Protein AF-A0A1X7U1E0-F1 (afdb_monomer)

Secondary structure (DSSP, 8-state):
------S----TTSS-TTPEEEE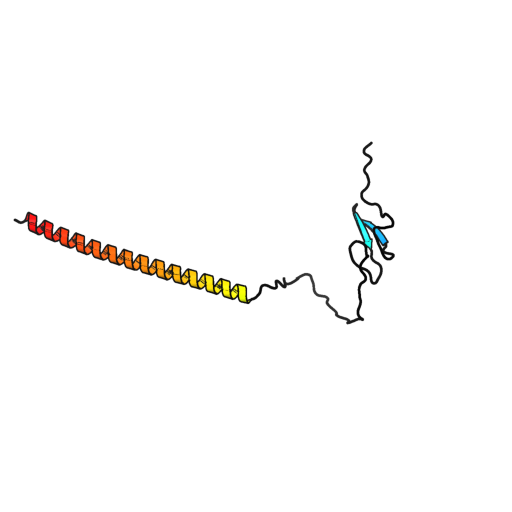ETTEEEEEPPTTEESTTS-EE----S---------S---------HHHHHHHHHHHHHHHHHHHHHHHHHHHHHHHHHHHHHHHHHHHHHHHHHHHT-

Solvent-accessible surface area (backbone atoms only — not comparable to full-atom values): 7502 Å² total; per-residue (Å²): 131,88,78,72,77,70,71,62,67,84,52,88,78,62,31,31,83,81,20,48,66,44,78,56,97,81,40,72,44,46,48,50,38,92,57,35,36,68,84,30,18,76,40,72,54,84,73,82,68,91,75,93,72,90,73,92,71,80,100,68,82,72,78,82,66,87,62,61,68,64,56,58,52,50,52,52,52,52,53,50,50,54,50,50,52,50,51,51,51,51,52,51,49,50,52,48,52,51,51,51,48,53,56,48,52,58,48,54,51,53,52,51,56,54,50,57,63,58,77,78,111

Radius of gyration: 39.98 Å; Cα contacts (8 Å, |Δi|>4): 74; chains: 1; bounding box: 87×29×107 Å

Structure (mmCIF, N/CA/C/O backbone):
data_AF-A0A1X7U1E0-F1
#
_entry.id   AF-A0A1X7U1E0-F1
#
loop_
_atom_site.group_PDB
_atom_site.id
_atom_site.type_symbol
_atom_site.label_atom_id
_atom_site.label_alt_id
_atom_site.label_comp_id
_atom_site.label_asym_id
_atom_site.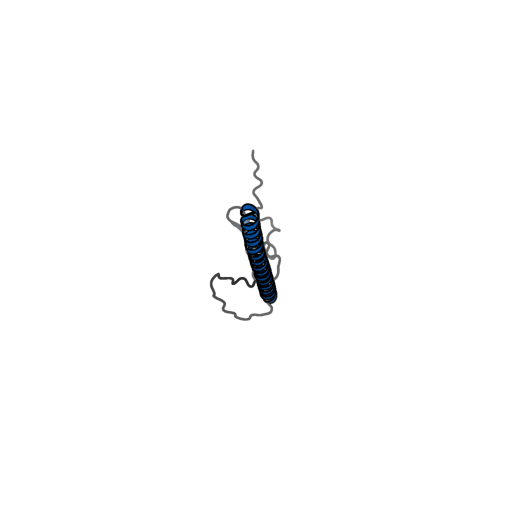label_entity_id
_atom_site.label_seq_id
_atom_site.pdbx_PDB_ins_code
_atom_site.Cartn_x
_at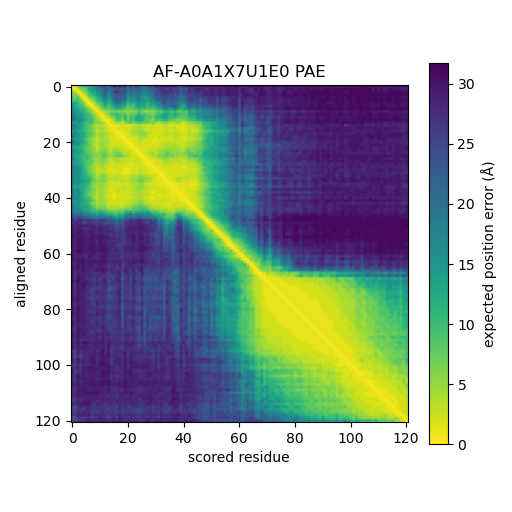om_site.Cartn_y
_atom_site.Cartn_z
_atom_site.occupancy
_atom_site.B_iso_or_equiv
_atom_site.auth_seq_id
_atom_site.auth_comp_id
_atom_site.auth_asym_id
_atom_site.auth_atom_id
_atom_site.pdbx_PDB_model_num
ATOM 1 N N . MET A 1 1 ? -6.255 12.508 -60.646 1.00 35.81 1 MET A N 1
ATOM 2 C CA . MET A 1 1 ? -5.087 11.634 -60.409 1.00 35.81 1 MET A CA 1
ATOM 3 C C . MET A 1 1 ? -4.712 11.766 -58.944 1.00 35.81 1 MET A C 1
ATOM 5 O O . MET A 1 1 ? -4.301 12.848 -58.548 1.00 35.81 1 MET A O 1
ATOM 9 N N . CYS A 1 2 ? -4.916 10.733 -58.123 1.00 47.91 2 CYS A N 1
ATOM 10 C CA . CYS A 1 2 ? -4.302 10.699 -56.796 1.00 47.91 2 CYS A CA 1
ATOM 11 C C . CYS A 1 2 ? -2.815 10.421 -57.011 1.00 47.91 2 CYS A C 1
ATOM 13 O O . CYS A 1 2 ? -2.427 9.269 -57.184 1.00 47.91 2 CYS A O 1
ATOM 15 N N . ASN A 1 3 ? -2.009 11.482 -57.086 1.00 51.97 3 ASN A N 1
ATOM 16 C CA . ASN A 1 3 ? -0.568 11.352 -56.949 1.00 51.97 3 ASN A CA 1
ATOM 17 C C . ASN A 1 3 ? -0.310 10.993 -55.486 1.00 51.97 3 ASN A C 1
ATOM 19 O O . ASN A 1 3 ? -0.245 11.865 -54.622 1.00 51.97 3 ASN A O 1
ATOM 23 N N . ASN A 1 4 ? -0.329 9.695 -55.205 1.00 51.94 4 ASN A N 1
ATOM 24 C CA . ASN A 1 4 ? 0.134 9.177 -53.939 1.00 51.94 4 ASN A CA 1
ATOM 25 C C . ASN A 1 4 ? 1.644 9.452 -53.931 1.00 51.94 4 ASN A C 1
ATOM 27 O O . ASN A 1 4 ? 2.385 8.899 -54.739 1.00 51.94 4 ASN A O 1
ATOM 31 N N . THR A 1 5 ? 2.075 10.383 -53.088 1.00 50.50 5 THR A N 1
ATOM 32 C CA . THR A 1 5 ? 3.474 10.451 -52.690 1.00 50.50 5 THR A CA 1
ATOM 33 C C . THR A 1 5 ? 3.734 9.161 -51.926 1.00 50.50 5 THR A C 1
ATOM 35 O O . THR A 1 5 ? 3.301 9.034 -50.778 1.00 50.50 5 THR A O 1
ATOM 38 N N . ILE A 1 6 ? 4.345 8.181 -52.593 1.00 52.16 6 ILE A N 1
ATOM 39 C CA . ILE A 1 6 ? 4.791 6.947 -51.951 1.00 52.16 6 ILE A CA 1
ATOM 40 C C . ILE A 1 6 ? 5.714 7.394 -50.817 1.00 52.16 6 ILE A C 1
ATOM 42 O O . ILE A 1 6 ? 6.649 8.165 -51.034 1.00 52.16 6 ILE A O 1
ATOM 46 N N . LEU A 1 7 ? 5.370 7.010 -49.588 1.00 52.12 7 LEU A N 1
ATOM 47 C CA . LEU A 1 7 ? 6.200 7.252 -48.418 1.00 52.12 7 LEU A CA 1
ATOM 48 C C . LEU A 1 7 ? 7.621 6.752 -48.707 1.00 52.12 7 LEU A C 1
ATOM 50 O O . LEU A 1 7 ? 7.797 5.550 -48.871 1.00 52.12 7 LEU A O 1
ATOM 54 N N . GLN A 1 8 ? 8.590 7.671 -48.709 1.00 53.59 8 GLN A N 1
ATOM 55 C CA . GLN A 1 8 ? 10.007 7.411 -48.436 1.00 53.59 8 GLN A CA 1
ATOM 56 C C . GLN A 1 8 ? 10.555 6.153 -49.123 1.00 53.59 8 GLN A C 1
ATOM 58 O O . GLN A 1 8 ? 10.914 5.171 -48.468 1.00 53.59 8 GLN A O 1
ATOM 63 N N . ASP A 1 9 ? 10.662 6.203 -50.453 1.00 59.53 9 ASP A N 1
ATOM 64 C CA . ASP A 1 9 ? 11.681 5.407 -51.132 1.00 59.53 9 ASP A CA 1
ATOM 65 C C . ASP A 1 9 ? 13.042 5.707 -50.484 1.00 59.53 9 ASP A C 1
ATOM 67 O O . ASP A 1 9 ? 13.225 6.764 -49.877 1.00 59.53 9 ASP A O 1
ATOM 71 N N . CYS A 1 10 ? 13.977 4.764 -50.556 1.00 66.06 10 CYS A N 1
ATOM 72 C CA . CYS A 1 10 ? 15.327 4.903 -50.020 1.00 66.06 10 CYS A CA 1
ATOM 73 C C . CYS A 1 10 ? 16.063 6.099 -50.643 1.00 66.06 10 CYS A C 1
ATOM 75 O O . CYS A 1 10 ? 16.841 5.940 -51.579 1.00 66.06 10 CYS A O 1
ATOM 77 N N . GLU A 1 11 ? 15.789 7.298 -50.142 1.00 64.06 11 GLU A N 1
ATOM 78 C CA . GLU A 1 11 ? 16.504 8.515 -50.480 1.00 64.06 11 GLU A CA 1
ATOM 79 C C . GLU A 1 11 ? 17.885 8.415 -49.838 1.00 64.06 11 GLU A C 1
ATOM 81 O O . GLU A 1 11 ? 18.028 7.890 -48.727 1.00 64.06 11 GLU A O 1
ATOM 86 N N . GLU A 1 12 ? 18.902 8.858 -50.571 1.00 57.34 12 GLU A N 1
ATOM 87 C CA . GLU A 1 12 ? 20.312 8.506 -50.349 1.00 57.34 12 GLU A CA 1
ATOM 88 C C . GLU A 1 12 ? 20.862 8.906 -48.959 1.00 57.34 12 GLU A C 1
ATOM 90 O O . GLU A 1 12 ? 21.937 8.451 -48.578 1.00 57.34 12 GLU A O 1
ATOM 95 N N . ASP A 1 13 ? 20.095 9.649 -48.153 1.00 63.00 13 ASP A N 1
ATOM 96 C CA . ASP A 1 13 ? 20.490 10.187 -46.848 1.00 63.00 13 ASP A CA 1
ATOM 97 C C . ASP A 1 13 ? 19.811 9.533 -45.619 1.00 63.00 13 ASP A C 1
ATOM 99 O O . ASP A 1 13 ? 20.153 9.865 -44.480 1.00 63.00 13 ASP A O 1
ATOM 103 N N . PHE A 1 14 ? 18.855 8.605 -45.783 1.00 75.75 14 PHE A N 1
ATOM 104 C CA . PHE A 1 14 ? 18.154 8.010 -44.625 1.00 75.75 14 PHE A CA 1
ATOM 105 C C . PHE A 1 14 ? 18.956 6.933 -43.894 1.00 75.75 14 PHE A C 1
ATOM 107 O O . PHE A 1 14 ? 18.761 6.752 -42.692 1.00 75.75 14 PHE A O 1
ATOM 114 N N . CYS A 1 15 ? 19.839 6.217 -44.589 1.00 85.25 15 CYS A N 1
ATOM 115 C CA . CYS A 1 15 ? 20.697 5.194 -44.000 1.00 85.25 15 CYS A CA 1
ATOM 116 C C . CYS A 1 15 ? 22.156 5.643 -44.108 1.00 85.25 15 CYS A C 1
ATOM 118 O O . CYS A 1 15 ? 22.698 5.792 -45.197 1.00 85.25 15 CYS A O 1
ATOM 120 N N . LEU A 1 16 ? 22.793 5.868 -42.964 1.00 86.81 16 LEU A N 1
ATOM 121 C CA . LEU A 1 16 ? 24.140 6.415 -42.867 1.00 86.81 16 LEU A CA 1
ATOM 122 C C . LEU A 1 16 ? 25.194 5.302 -42.816 1.00 86.81 16 LEU A C 1
ATOM 124 O O . LEU A 1 16 ? 24.887 4.129 -42.603 1.00 86.81 16 LEU A O 1
ATOM 128 N N . ASN A 1 17 ? 26.461 5.688 -42.981 1.00 86.94 17 ASN A N 1
ATOM 129 C CA . ASN A 1 17 ? 27.625 4.825 -42.743 1.00 86.94 17 ASN A CA 1
ATOM 130 C C . ASN A 1 17 ? 27.655 3.538 -43.590 1.00 86.94 17 ASN A C 1
ATOM 132 O O . ASN A 1 17 ? 28.077 2.475 -43.135 1.00 86.94 17 ASN A O 1
ATOM 136 N N . GLY A 1 18 ? 27.199 3.635 -44.842 1.00 81.44 18 GLY A N 1
ATOM 137 C CA . GLY A 1 18 ? 27.199 2.511 -45.781 1.00 81.44 18 GLY A CA 1
ATOM 138 C C . GLY A 1 18 ? 26.162 1.434 -45.461 1.00 81.44 18 GLY A C 1
ATOM 139 O O . GLY A 1 18 ? 26.310 0.300 -45.909 1.00 81.44 18 GLY A O 1
ATOM 140 N N . ALA A 1 19 ? 25.139 1.763 -44.669 1.00 86.12 19 ALA A N 1
ATOM 141 C CA . ALA A 1 19 ? 24.006 0.887 -44.416 1.00 86.12 19 ALA A CA 1
ATOM 142 C C . ALA A 1 19 ? 23.154 0.673 -45.680 1.00 86.12 19 ALA A C 1
ATOM 144 O O . ALA A 1 19 ? 23.013 1.561 -46.520 1.00 86.12 19 ALA A O 1
ATOM 145 N N . THR A 1 20 ? 22.558 -0.515 -45.805 1.00 85.69 20 THR A N 1
ATOM 146 C CA . THR A 1 20 ? 21.687 -0.854 -46.939 1.00 85.69 20 THR A CA 1
ATOM 147 C C . THR A 1 20 ? 20.249 -0.483 -46.617 1.00 85.69 20 THR A C 1
ATOM 149 O O . THR A 1 20 ? 19.703 -0.935 -45.612 1.00 85.69 20 THR A O 1
ATOM 152 N N . CYS A 1 21 ? 19.617 0.303 -47.480 1.00 86.06 21 CYS A N 1
ATOM 153 C CA . CYS A 1 21 ? 18.206 0.629 -47.339 1.00 86.06 21 CYS A CA 1
ATOM 154 C C . CYS A 1 21 ? 17.327 -0.403 -48.062 1.00 86.06 21 CYS A C 1
ATOM 156 O O . CYS A 1 21 ? 17.571 -0.734 -49.223 1.00 86.06 21 CYS A O 1
ATOM 158 N N . GLN A 1 22 ? 16.297 -0.909 -47.379 1.00 85.25 22 GLN A N 1
ATOM 159 C CA . GLN A 1 22 ? 15.294 -1.807 -47.948 1.00 85.25 22 GLN A CA 1
ATOM 160 C C . GLN A 1 22 ? 13.881 -1.361 -47.564 1.00 85.25 22 GLN A C 1
ATOM 162 O O . GLN A 1 22 ? 13.635 -0.944 -46.437 1.00 85.25 22 GLN A O 1
ATOM 167 N N . ILE A 1 23 ? 12.931 -1.514 -48.486 1.00 78.56 23 ILE A N 1
ATOM 168 C CA . ILE A 1 23 ? 11.509 -1.295 -48.212 1.00 78.56 23 ILE A CA 1
ATOM 169 C C . ILE A 1 23 ? 10.869 -2.626 -47.807 1.00 78.56 23 ILE A C 1
ATOM 171 O O . ILE A 1 23 ? 10.891 -3.595 -48.567 1.00 78.56 23 ILE A O 1
ATOM 175 N N . VAL A 1 24 ? 10.266 -2.671 -46.618 1.00 78.62 24 VAL A N 1
ATOM 176 C CA . VAL A 1 24 ? 9.569 -3.846 -46.081 1.00 78.62 24 VAL A CA 1
ATOM 177 C C . VAL A 1 24 ? 8.163 -3.433 -45.660 1.00 78.62 24 VAL A C 1
ATOM 179 O O . VAL A 1 24 ? 7.988 -2.539 -44.838 1.00 78.62 24 VAL A O 1
ATOM 182 N N . ALA A 1 25 ? 7.143 -4.077 -46.238 1.00 76.69 25 ALA A N 1
ATOM 183 C CA . ALA A 1 25 ? 5.726 -3.815 -45.947 1.00 76.69 25 ALA A CA 1
ATOM 184 C C . ALA A 1 25 ? 5.292 -2.335 -46.092 1.00 76.69 25 ALA A C 1
ATOM 186 O O . ALA A 1 25 ? 4.372 -1.886 -45.411 1.00 76.69 25 ALA A O 1
ATOM 187 N N . GLY A 1 26 ? 5.937 -1.583 -46.993 1.00 71.12 26 GLY A N 1
ATOM 188 C CA . GLY A 1 26 ? 5.632 -0.169 -47.241 1.00 71.12 26 GLY A CA 1
ATOM 189 C C . GLY A 1 26 ? 6.311 0.817 -46.283 1.00 71.12 26 GLY A C 1
ATOM 190 O O . GLY A 1 26 ? 5.936 1.985 -46.273 1.00 71.12 26 GLY A O 1
ATOM 191 N N . ALA A 1 27 ? 7.290 0.366 -45.491 1.00 71.00 27 ALA A N 1
ATOM 192 C CA . ALA A 1 27 ? 8.150 1.210 -44.663 1.00 71.00 27 ALA A CA 1
ATOM 193 C C . ALA A 1 27 ? 9.630 1.015 -45.030 1.00 71.00 27 ALA A C 1
ATOM 195 O O . ALA A 1 27 ? 10.020 -0.070 -45.469 1.00 71.00 27 ALA A O 1
ATOM 196 N N . TYR A 1 28 ? 10.453 2.048 -44.825 1.00 76.44 28 TYR A N 1
ATOM 197 C CA . TYR A 1 28 ? 11.904 1.957 -44.994 1.00 76.44 28 TYR A CA 1
ATOM 198 C C . TYR A 1 28 ? 12.555 1.276 -43.778 1.00 76.44 28 TYR A C 1
ATOM 200 O O . TYR A 1 28 ? 12.152 1.484 -42.631 1.00 76.44 28 TYR A O 1
ATOM 208 N N . LEU A 1 29 ? 13.572 0.456 -44.028 1.00 83.75 29 LEU A N 1
ATOM 209 C CA . LEU A 1 29 ? 14.376 -0.235 -43.027 1.00 83.75 29 LEU A CA 1
ATOM 210 C C . LEU A 1 29 ? 15.856 -0.116 -43.405 1.00 83.75 29 LEU A C 1
ATOM 212 O O . LEU A 1 29 ? 16.254 -0.529 -44.494 1.00 83.75 29 LEU A O 1
ATOM 216 N N . CYS A 1 30 ? 16.673 0.410 -42.491 1.00 89.25 30 CYS A N 1
ATOM 217 C CA . CYS A 1 30 ? 18.124 0.449 -42.651 1.00 89.25 30 CYS A CA 1
ATOM 218 C C . CYS A 1 30 ? 18.766 -0.807 -42.053 1.00 89.25 30 CYS A C 1
ATOM 220 O O . CYS A 1 30 ? 18.638 -1.080 -40.859 1.00 89.25 30 CYS A O 1
ATOM 222 N N . ILE A 1 31 ? 19.487 -1.556 -42.881 1.00 89.31 31 ILE A N 1
ATOM 223 C CA . ILE A 1 31 ? 20.333 -2.673 -42.464 1.00 89.31 31 ILE A CA 1
ATOM 224 C C . ILE A 1 31 ? 21.732 -2.111 -42.218 1.00 89.31 31 ILE A C 1
ATOM 226 O O . ILE A 1 31 ? 22.445 -1.765 -43.163 1.00 89.31 31 ILE A O 1
ATOM 230 N N . CYS A 1 32 ? 22.102 -1.980 -40.945 1.00 91.19 32 CYS A N 1
ATOM 231 C CA . CYS A 1 32 ? 23.372 -1.381 -40.551 1.00 91.19 32 CYS A CA 1
ATOM 232 C C . CYS A 1 32 ? 24.562 -2.293 -40.847 1.00 91.19 32 CYS A C 1
ATOM 234 O O . CYS A 1 32 ? 24.502 -3.501 -40.623 1.00 91.19 32 CYS A O 1
ATOM 236 N N . SER A 1 33 ? 25.650 -1.678 -41.302 1.00 87.50 33 SER A N 1
ATOM 237 C CA . SER A 1 33 ? 26.958 -2.319 -41.417 1.00 87.50 33 SER A CA 1
ATOM 238 C C . SER A 1 33 ? 27.572 -2.573 -40.039 1.00 87.50 33 SER A C 1
ATOM 240 O O . SER A 1 33 ? 27.195 -1.940 -39.046 1.00 87.50 33 SER A O 1
ATOM 242 N N . ASP A 1 34 ? 28.534 -3.495 -39.983 1.00 85.38 34 ASP A N 1
ATOM 243 C CA . ASP A 1 34 ? 29.222 -3.854 -38.744 1.00 85.38 34 ASP A CA 1
ATOM 244 C C . ASP A 1 34 ? 29.792 -2.616 -38.041 1.00 85.38 34 ASP A C 1
ATOM 246 O O . ASP A 1 34 ? 30.453 -1.775 -38.649 1.00 85.38 34 ASP A O 1
ATOM 250 N N . GLY A 1 35 ? 29.532 -2.512 -36.737 1.00 84.38 35 GLY A N 1
ATOM 251 C CA . GLY A 1 35 ? 29.977 -1.376 -35.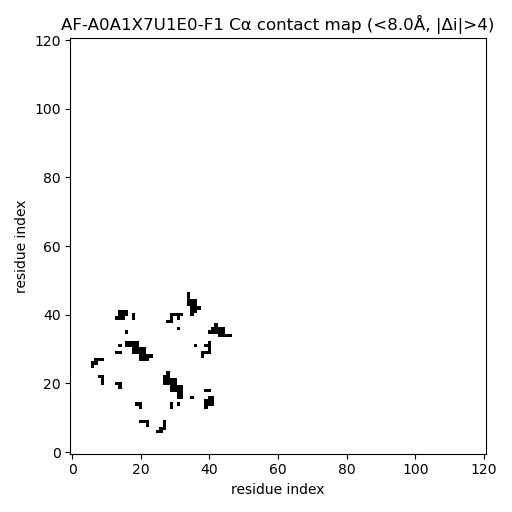931 1.00 84.38 35 GLY A CA 1
ATOM 252 C C . GLY A 1 35 ? 29.035 -0.171 -35.932 1.00 84.38 35 GLY A C 1
ATOM 253 O O . GLY A 1 35 ? 29.363 0.813 -35.278 1.00 84.38 35 GLY A O 1
ATOM 254 N N . PHE A 1 36 ? 27.858 -0.237 -36.568 1.00 87.81 36 PHE A N 1
ATOM 255 C CA . PHE A 1 36 ? 26.858 0.839 -36.543 1.00 87.81 36 PHE A CA 1
ATOM 256 C C . PHE A 1 36 ? 25.478 0.361 -36.070 1.00 87.81 36 PHE A C 1
ATOM 258 O O . PHE A 1 36 ? 25.091 -0.790 -36.254 1.00 87.81 36 PHE A O 1
ATOM 265 N N . THR A 1 37 ? 24.716 1.255 -35.440 1.00 87.69 37 THR A N 1
ATOM 266 C CA . THR A 1 37 ? 23.376 0.990 -34.899 1.00 87.69 37 THR A CA 1
ATOM 267 C C . THR A 1 37 ? 22.471 2.227 -34.964 1.00 87.69 37 THR A C 1
ATOM 269 O O . THR A 1 37 ? 22.894 3.324 -35.342 1.00 87.69 37 THR A O 1
ATOM 272 N N . GLY A 1 38 ? 21.207 2.049 -34.581 1.00 85.62 38 GLY A N 1
ATOM 273 C CA . GLY A 1 38 ? 20.163 3.070 -34.619 1.00 85.62 38 GLY A CA 1
ATOM 274 C C . GLY A 1 38 ? 19.290 3.000 -35.880 1.00 85.62 38 GLY A C 1
ATOM 275 O O . GLY A 1 38 ? 19.613 2.283 -36.823 1.00 85.62 38 GLY A O 1
ATOM 276 N N . PRO A 1 39 ? 18.172 3.746 -35.912 1.00 83.69 39 PRO A N 1
ATOM 277 C CA . PRO A 1 39 ? 17.165 3.661 -36.979 1.00 83.69 39 PRO A CA 1
ATOM 278 C C . PRO A 1 39 ? 17.687 4.062 -38.367 1.00 83.69 39 PRO A C 1
ATOM 280 O O . PRO A 1 39 ? 17.143 3.622 -39.372 1.00 83.69 39 PRO A O 1
ATOM 283 N N . ASN A 1 40 ? 18.741 4.875 -38.413 1.00 86.62 40 ASN A N 1
ATOM 284 C CA . ASN A 1 40 ? 19.446 5.309 -39.618 1.00 86.62 40 ASN A CA 1
ATOM 285 C C . ASN A 1 40 ? 20.915 4.855 -39.641 1.00 86.62 40 ASN A C 1
ATOM 287 O O . ASN A 1 40 ? 21.693 5.372 -40.433 1.00 86.62 40 ASN A O 1
ATOM 291 N N . CYS A 1 41 ? 21.335 3.958 -38.743 1.00 90.62 41 CYS A N 1
ATOM 292 C CA . CYS A 1 41 ? 22.726 3.500 -38.637 1.00 90.62 41 CYS A CA 1
ATOM 293 C C . CYS A 1 41 ? 23.761 4.618 -38.388 1.00 90.62 41 CYS A C 1
ATOM 295 O O . CYS A 1 41 ? 24.941 4.461 -38.693 1.00 90.62 41 CYS A O 1
ATOM 297 N N . GLY A 1 42 ? 23.336 5.753 -37.821 1.00 88.81 42 GLY A N 1
ATOM 298 C CA . GLY A 1 42 ? 24.204 6.900 -37.533 1.00 88.81 42 GLY A CA 1
ATOM 299 C C . GLY A 1 42 ? 25.044 6.774 -36.259 1.00 88.81 42 GLY A C 1
ATOM 300 O O . GLY A 1 42 ? 25.870 7.640 -35.996 1.00 88.81 42 GLY A O 1
ATOM 301 N N . THR A 1 43 ? 24.816 5.744 -35.438 1.00 88.44 43 THR A N 1
ATOM 302 C CA . THR A 1 43 ? 25.487 5.591 -34.138 1.00 88.44 43 THR A CA 1
ATOM 303 C C . THR A 1 43 ? 26.562 4.515 -34.212 1.00 88.44 43 THR A C 1
ATOM 305 O O . THR A 1 43 ? 26.243 3.361 -34.477 1.00 88.44 43 THR A O 1
ATOM 308 N N . GLU A 1 44 ? 27.817 4.865 -33.937 1.00 84.31 44 GLU A N 1
ATOM 309 C CA . GLU A 1 44 ? 28.909 3.894 -33.821 1.00 84.31 44 GLU A CA 1
ATOM 310 C C . GLU A 1 44 ? 28.771 3.047 -32.552 1.00 84.31 44 GLU A C 1
ATOM 312 O O . GLU A 1 44 ? 28.549 3.545 -31.444 1.00 84.31 44 GLU A O 1
ATOM 317 N N . ILE A 1 45 ? 28.939 1.740 -32.709 1.00 82.88 45 ILE A N 1
ATOM 318 C CA . ILE A 1 45 ? 29.046 0.799 -31.607 1.00 82.88 45 ILE A CA 1
ATOM 319 C C . ILE A 1 45 ? 30.496 0.868 -31.135 1.00 82.88 45 ILE A C 1
ATOM 321 O O . ILE A 1 45 ? 31.390 0.277 -31.738 1.00 82.88 45 ILE A O 1
ATOM 325 N N . VAL A 1 46 ? 30.739 1.582 -30.036 1.00 75.88 46 VAL A N 1
ATOM 326 C CA . VAL A 1 46 ? 32.034 1.545 -29.349 1.00 75.88 46 VAL A CA 1
ATOM 327 C C . VAL A 1 46 ? 32.185 0.163 -28.716 1.00 75.88 46 VAL A C 1
ATOM 329 O O . VAL A 1 46 ? 31.837 -0.062 -27.558 1.00 75.88 46 VAL A O 1
ATOM 332 N N . VAL A 1 47 ? 32.668 -0.797 -29.504 1.00 62.59 47 VAL A N 1
ATOM 333 C CA . VAL A 1 47 ? 33.063 -2.112 -29.010 1.00 62.59 47 VAL A CA 1
ATOM 334 C C . VAL A 1 47 ? 34.416 -1.927 -28.344 1.00 62.59 47 VAL A C 1
ATOM 336 O O . VAL A 1 47 ? 35.467 -2.030 -28.974 1.00 62.59 47 VAL A O 1
ATOM 339 N N . SER A 1 48 ? 34.411 -1.625 -27.051 1.00 57.59 48 SER A N 1
ATOM 340 C CA . SER A 1 48 ? 35.604 -1.680 -26.211 1.00 57.59 48 SER A CA 1
ATOM 341 C C . SER A 1 48 ? 36.043 -3.136 -25.994 1.00 57.59 48 SER A C 1
ATOM 343 O O . SER A 1 48 ? 36.054 -3.617 -24.873 1.00 57.59 48 SER A O 1
ATOM 345 N N . SER A 1 49 ? 36.447 -3.818 -27.073 1.00 51.62 49 SER A N 1
ATOM 346 C CA . SER A 1 49 ? 37.037 -5.166 -27.113 1.00 51.62 49 SER A CA 1
ATOM 347 C C . SER A 1 49 ? 36.191 -6.315 -26.511 1.00 51.62 49 SER A C 1
ATOM 349 O O . SER A 1 49 ? 35.339 -6.115 -25.648 1.00 51.62 49 SER A O 1
ATOM 351 N N . PRO A 1 50 ? 36.359 -7.562 -26.987 1.00 57.31 50 PRO A N 1
ATOM 352 C CA . PRO A 1 50 ? 35.347 -8.600 -26.842 1.00 57.31 50 PRO A CA 1
ATOM 353 C C . PRO A 1 50 ? 35.426 -9.291 -25.477 1.00 57.31 50 PRO A C 1
ATOM 355 O O . PRO A 1 50 ? 36.449 -9.868 -25.112 1.00 57.31 50 PRO A O 1
ATOM 358 N N . ILE A 1 51 ? 34.306 -9.329 -24.758 1.00 51.03 51 ILE A N 1
ATOM 359 C CA . ILE A 1 51 ? 34.031 -10.387 -23.782 1.00 51.03 51 ILE A CA 1
ATOM 360 C C . ILE A 1 51 ? 33.093 -11.387 -24.471 1.00 51.03 51 ILE A C 1
ATOM 362 O O . ILE A 1 51 ? 32.042 -10.974 -24.963 1.00 51.03 51 ILE A O 1
ATOM 366 N N . PRO A 1 52 ? 33.417 -12.692 -24.524 1.00 58.38 52 PRO A N 1
ATOM 367 C CA . PRO A 1 52 ? 32.487 -13.688 -25.022 1.00 58.38 52 PRO A CA 1
ATOM 368 C C . PRO A 1 52 ? 31.478 -13.984 -23.909 1.00 58.38 52 PRO A C 1
ATOM 370 O O . PRO A 1 52 ? 31.715 -14.832 -23.053 1.00 58.38 52 PRO A O 1
ATOM 373 N N . THR A 1 53 ? 30.351 -13.279 -23.881 1.00 40.97 53 THR A N 1
ATOM 374 C CA . THR A 1 53 ? 29.214 -13.669 -23.041 1.00 40.97 53 THR A CA 1
ATOM 375 C C . THR A 1 53 ? 28.188 -14.397 -23.887 1.00 40.97 53 THR A C 1
ATOM 377 O O . THR A 1 53 ? 27.330 -13.818 -24.543 1.00 40.97 53 THR A O 1
ATOM 380 N N . THR A 1 54 ? 28.266 -15.720 -23.827 1.00 49.50 54 THR A N 1
ATOM 381 C CA . THR A 1 54 ? 27.111 -16.597 -23.997 1.00 49.50 54 THR A CA 1
ATOM 382 C C . THR A 1 54 ? 25.949 -16.098 -23.124 1.00 49.50 54 THR A C 1
ATOM 384 O O . THR A 1 54 ? 25.991 -16.245 -21.903 1.00 49.50 54 THR A O 1
ATOM 387 N N . SER A 1 55 ? 24.908 -15.528 -23.732 1.00 44.66 55 SER A N 1
ATOM 388 C CA . SER A 1 55 ? 23.605 -15.277 -23.098 1.00 44.66 55 SER A CA 1
ATOM 389 C C . SER A 1 55 ? 22.467 -15.731 -24.014 1.00 44.66 55 SER A C 1
ATOM 391 O O . SER A 1 55 ? 21.629 -14.963 -24.477 1.00 44.66 55 SER A O 1
ATOM 393 N N . THR A 1 56 ? 22.415 -17.037 -24.264 1.00 48.59 56 THR A N 1
ATOM 394 C CA . THR A 1 56 ? 21.173 -17.687 -24.682 1.00 48.59 56 THR A CA 1
ATOM 395 C C . THR A 1 56 ? 20.256 -17.793 -23.460 1.00 48.59 56 THR A C 1
ATOM 397 O O . THR A 1 56 ? 20.371 -18.739 -22.684 1.00 48.59 56 THR A O 1
ATOM 400 N N . THR A 1 57 ? 19.332 -16.842 -23.294 1.00 39.09 57 THR A N 1
ATOM 401 C CA . THR A 1 57 ? 18.166 -17.001 -22.404 1.00 39.09 57 THR A CA 1
ATOM 402 C C . THR A 1 57 ? 16.915 -16.373 -23.057 1.00 39.09 57 THR A C 1
ATOM 404 O O . THR A 1 57 ? 17.035 -15.290 -23.630 1.00 39.09 57 THR A O 1
ATOM 407 N N . PRO A 1 58 ? 15.725 -17.017 -23.026 1.00 58.97 58 PRO A N 1
ATOM 408 C CA . PRO A 1 58 ? 14.506 -16.572 -23.731 1.00 58.97 58 PRO A CA 1
ATOM 409 C C . PRO A 1 58 ? 13.861 -15.302 -23.123 1.00 58.97 58 PRO A C 1
ATOM 411 O O . PRO A 1 58 ? 14.276 -14.867 -22.047 1.00 58.97 58 PRO A O 1
ATOM 414 N N . PRO A 1 59 ? 12.819 -14.708 -23.756 1.00 58.94 59 PRO A N 1
ATOM 415 C CA . PRO A 1 59 ? 12.243 -13.430 -23.353 1.00 58.94 59 PRO A CA 1
ATOM 416 C C . PRO A 1 59 ? 11.438 -13.578 -22.059 1.00 58.94 59 PRO A C 1
ATOM 418 O O . PRO A 1 59 ? 10.271 -13.953 -22.042 1.00 58.94 59 PRO A O 1
ATOM 421 N N . GLY A 1 60 ? 12.091 -13.239 -20.960 1.00 60.44 60 GLY A N 1
ATOM 422 C CA . GLY A 1 60 ? 11.485 -12.975 -19.668 1.00 60.44 60 GLY A CA 1
ATOM 423 C C . GLY A 1 60 ? 12.286 -11.863 -19.025 1.00 60.44 60 GLY A C 1
ATOM 424 O O . GLY A 1 60 ? 13.047 -12.105 -18.093 1.00 60.44 60 GLY A O 1
ATOM 425 N N . SER A 1 61 ? 12.194 -10.649 -19.576 1.00 54.72 61 SER A N 1
ATOM 426 C CA . SER A 1 61 ? 12.779 -9.470 -18.946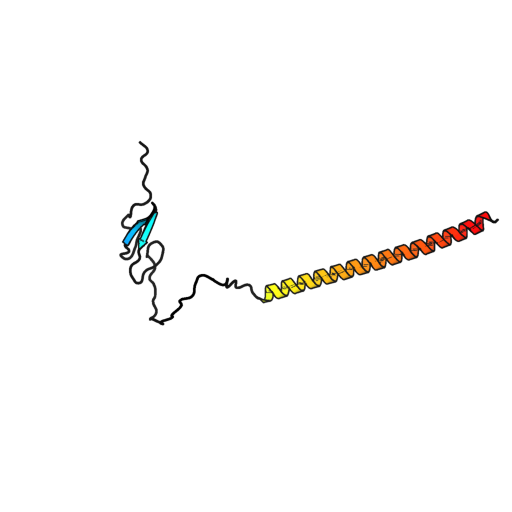 1.00 54.72 61 SER A CA 1
ATOM 427 C C . SER A 1 61 ? 12.061 -9.261 -17.617 1.00 54.72 61 SER A C 1
ATOM 429 O O . SER A 1 61 ? 11.001 -8.630 -17.552 1.00 54.72 61 SER A O 1
ATOM 431 N N . ASN A 1 62 ? 12.621 -9.837 -16.556 1.00 63.12 62 ASN A N 1
ATOM 432 C CA . ASN A 1 62 ? 12.300 -9.480 -15.189 1.00 63.12 62 ASN A CA 1
ATOM 433 C C . ASN A 1 62 ? 12.372 -7.957 -15.145 1.00 63.12 62 ASN A C 1
ATOM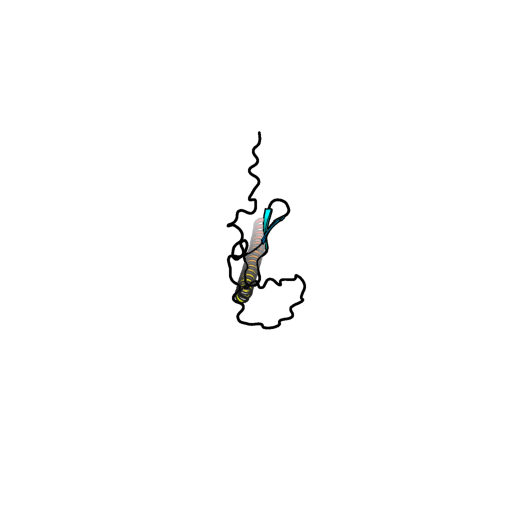 435 O O . ASN A 1 62 ? 13.430 -7.391 -15.429 1.00 63.12 62 ASN A O 1
ATOM 439 N N . LYS A 1 63 ? 11.243 -7.287 -14.889 1.00 52.62 63 LYS A N 1
ATOM 440 C CA . LYS A 1 63 ? 11.234 -5.840 -14.691 1.00 52.62 63 LYS A CA 1
ATOM 441 C C . LYS A 1 63 ? 12.211 -5.565 -13.553 1.00 52.62 63 LYS A C 1
ATOM 443 O O . LYS A 1 63 ? 11.857 -5.725 -12.389 1.00 52.62 63 LYS A O 1
ATOM 448 N N . ALA A 1 64 ? 13.421 -5.125 -13.884 1.00 61.22 64 ALA A N 1
ATOM 449 C CA . ALA A 1 64 ? 14.270 -4.379 -12.975 1.00 61.22 64 ALA A CA 1
ATOM 450 C C . ALA A 1 64 ? 13.610 -3.007 -12.799 1.00 61.22 64 ALA A C 1
ATOM 452 O O . ALA A 1 64 ? 14.085 -1.977 -13.264 1.00 61.22 64 ALA A O 1
ATOM 453 N N . SER A 1 65 ? 12.427 -3.015 -12.189 1.00 56.00 65 SER A N 1
ATOM 454 C CA . SER A 1 65 ? 11.844 -1.822 -11.629 1.00 56.00 65 SER A CA 1
ATOM 455 C C . SER A 1 65 ? 12.744 -1.516 -10.448 1.00 56.00 65 SER A C 1
ATOM 457 O O . SER A 1 65 ? 12.710 -2.231 -9.449 1.00 56.00 65 SER A O 1
ATOM 459 N N . SER A 1 66 ? 13.574 -0.485 -10.581 1.00 69.00 66 SER A N 1
ATOM 460 C CA . SER A 1 66 ? 14.242 0.155 -9.452 1.00 69.00 66 SER A CA 1
ATOM 461 C C . SER A 1 66 ? 13.167 0.841 -8.598 1.00 69.00 66 SER A C 1
ATOM 463 O O . SER A 1 66 ? 13.050 2.060 -8.538 1.00 69.00 66 SER A O 1
ATOM 465 N N . VAL A 1 67 ? 12.261 0.040 -8.034 1.00 66.88 67 VAL A N 1
ATOM 466 C CA . VAL A 1 67 ? 11.393 0.457 -6.949 1.00 66.88 67 VAL A CA 1
ATOM 467 C C . VAL A 1 67 ? 12.288 0.408 -5.739 1.00 66.88 67 VAL A C 1
ATOM 469 O O . VAL A 1 67 ? 12.804 -0.649 -5.379 1.00 66.88 67 VAL A O 1
ATOM 472 N N . ASN A 1 68 ? 12.548 1.565 -5.146 1.00 78.31 68 ASN A N 1
ATOM 473 C CA . ASN A 1 68 ? 13.366 1.568 -3.958 1.00 78.31 68 ASN A CA 1
ATOM 474 C C . ASN A 1 68 ? 12.635 0.722 -2.912 1.00 78.31 68 ASN A C 1
ATOM 476 O O . ASN A 1 68 ? 11.540 1.082 -2.487 1.00 78.31 68 ASN A O 1
ATOM 480 N N . THR A 1 69 ? 13.205 -0.415 -2.519 1.00 79.75 69 THR A N 1
ATOM 481 C CA . THR A 1 69 ? 12.539 -1.397 -1.650 1.00 79.75 69 THR A CA 1
ATOM 482 C C . THR A 1 69 ? 12.038 -0.769 -0.341 1.00 79.75 69 THR A C 1
ATOM 484 O O . THR A 1 69 ? 11.025 -1.193 0.213 1.00 79.75 69 THR A O 1
ATOM 487 N N . TRP A 1 70 ? 12.680 0.317 0.110 1.00 89.69 70 TRP A N 1
ATOM 488 C CA . TRP A 1 70 ? 12.244 1.118 1.255 1.00 89.69 70 TRP A CA 1
ATOM 489 C C . TRP A 1 70 ? 10.868 1.774 1.073 1.00 89.69 70 TRP A C 1
ATOM 491 O O . TRP A 1 70 ? 10.135 1.896 2.048 1.00 89.69 70 TRP A O 1
ATOM 501 N N . ILE A 1 71 ? 10.469 2.144 -0.146 1.00 89.50 71 ILE A N 1
ATOM 502 C CA . ILE A 1 71 ? 9.152 2.737 -0.425 1.00 89.50 71 ILE A CA 1
ATOM 503 C C . ILE A 1 71 ? 8.040 1.742 -0.080 1.00 89.50 71 ILE A C 1
ATOM 505 O O . ILE A 1 71 ? 7.055 2.121 0.545 1.00 89.50 71 ILE A O 1
ATOM 509 N N . ILE A 1 72 ? 8.214 0.460 -0.419 1.00 87.19 72 ILE A N 1
ATOM 510 C CA . ILE A 1 72 ? 7.235 -0.593 -0.101 1.00 87.19 72 ILE A CA 1
ATOM 511 C C . ILE A 1 72 ? 7.107 -0.757 1.416 1.00 87.19 72 ILE A C 1
ATOM 513 O O . ILE A 1 72 ? 5.996 -0.850 1.933 1.00 87.19 72 ILE A O 1
ATOM 517 N N . ILE A 1 73 ? 8.233 -0.729 2.136 1.00 91.56 73 ILE A N 1
ATOM 518 C CA . ILE A 1 73 ? 8.250 -0.805 3.602 1.00 91.56 73 ILE A CA 1
ATOM 519 C C . ILE A 1 73 ? 7.524 0.402 4.210 1.00 91.56 73 ILE A C 1
ATOM 521 O O . ILE A 1 73 ? 6.676 0.221 5.079 1.00 91.56 73 ILE A O 1
ATOM 525 N N . ILE A 1 74 ? 7.790 1.621 3.731 1.00 94.50 74 ILE A N 1
ATOM 526 C CA . ILE A 1 74 ? 7.104 2.828 4.214 1.00 94.50 74 ILE A CA 1
ATOM 527 C C . ILE A 1 74 ? 5.600 2.747 3.953 1.00 94.50 74 ILE A C 1
ATOM 529 O O . ILE A 1 74 ? 4.818 3.003 4.867 1.00 94.50 74 ILE A O 1
ATOM 533 N N . ILE A 1 75 ? 5.181 2.360 2.745 1.00 94.00 75 ILE A N 1
ATOM 534 C CA . ILE A 1 75 ? 3.759 2.210 2.412 1.00 94.00 75 ILE A CA 1
ATOM 535 C C . ILE A 1 75 ? 3.107 1.180 3.339 1.00 94.00 75 ILE A C 1
ATOM 537 O O . ILE A 1 75 ? 2.052 1.455 3.909 1.00 94.00 75 ILE A O 1
ATOM 541 N N . ALA A 1 76 ? 3.748 0.027 3.548 1.00 95.00 76 ALA A N 1
ATOM 542 C CA . ALA A 1 76 ? 3.245 -1.001 4.452 1.00 95.00 76 ALA A CA 1
ATOM 543 C C . ALA A 1 76 ? 3.094 -0.477 5.890 1.00 95.00 76 ALA A C 1
ATOM 545 O O . ALA A 1 76 ? 2.051 -0.685 6.507 1.00 95.00 76 ALA A O 1
ATOM 546 N N . LEU A 1 77 ? 4.081 0.262 6.409 1.00 96.62 77 LEU A N 1
ATOM 547 C CA . LEU A 1 77 ? 4.019 0.863 7.744 1.00 96.62 77 LEU A CA 1
ATOM 548 C C . LEU A 1 77 ? 2.891 1.892 7.866 1.00 96.62 77 LEU A C 1
ATOM 550 O O . LEU A 1 77 ? 2.151 1.869 8.846 1.00 96.62 77 LEU A O 1
ATOM 554 N N . VAL A 1 78 ? 2.711 2.757 6.866 1.00 97.50 78 VAL A N 1
ATOM 555 C CA . VAL A 1 78 ? 1.618 3.741 6.847 1.00 97.50 78 VAL A CA 1
ATOM 556 C C . VAL A 1 78 ? 0.258 3.041 6.844 1.00 97.50 78 VAL A C 1
ATOM 558 O O . VAL A 1 78 ? -0.617 3.408 7.625 1.00 97.50 78 VAL A O 1
ATOM 561 N N . VAL A 1 79 ? 0.082 1.999 6.028 1.00 97.56 79 VAL A N 1
ATOM 562 C CA . VAL A 1 79 ? -1.165 1.218 5.981 1.00 97.56 79 VAL A CA 1
ATOM 563 C C . VAL A 1 79 ? -1.444 0.538 7.324 1.00 97.56 79 VAL A C 1
ATOM 565 O O . VAL A 1 79 ? -2.573 0.593 7.812 1.00 97.56 79 VAL A O 1
ATOM 568 N N . ILE A 1 80 ? -0.423 -0.045 7.958 1.00 97.88 80 ILE A N 1
ATOM 569 C CA . ILE A 1 80 ? -0.545 -0.663 9.285 1.00 97.88 80 ILE A CA 1
ATOM 570 C C . ILE A 1 80 ? -0.955 0.380 10.333 1.00 97.88 80 ILE A C 1
ATOM 572 O O . ILE A 1 80 ? -1.881 0.135 11.105 1.00 97.88 80 ILE A O 1
ATOM 576 N N . LEU A 1 81 ? -0.329 1.559 10.341 1.00 98.12 81 LEU A N 1
ATOM 577 C CA . LEU A 1 81 ? -0.681 2.638 11.268 1.00 98.12 81 LEU A CA 1
ATOM 578 C C . LEU A 1 81 ? -2.122 3.119 11.063 1.00 98.12 81 LEU A C 1
ATOM 580 O O . LEU A 1 81 ? -2.861 3.259 12.036 1.00 98.12 81 LEU A O 1
ATOM 584 N N . MET A 1 82 ? -2.552 3.305 9.814 1.00 97.94 82 MET A N 1
ATOM 585 C CA . MET A 1 82 ? -3.929 3.693 9.494 1.00 97.94 82 MET A CA 1
ATOM 586 C C . MET A 1 82 ? -4.942 2.636 9.951 1.00 97.94 82 MET A C 1
ATOM 588 O O . MET A 1 82 ? -5.976 2.985 10.522 1.00 97.94 82 MET A O 1
ATOM 592 N N . ALA A 1 83 ? -4.633 1.347 9.775 1.00 98.19 83 ALA A N 1
ATOM 593 C CA . ALA A 1 83 ? -5.472 0.253 10.256 1.00 98.19 83 ALA A CA 1
ATOM 594 C C . ALA A 1 83 ? -5.559 0.228 11.791 1.00 98.19 83 ALA A C 1
ATOM 596 O O . ALA A 1 83 ? -6.651 0.097 12.341 1.00 98.19 83 ALA A O 1
ATOM 597 N N . ILE A 1 84 ? -4.439 0.420 12.496 1.00 98.12 84 ILE A N 1
ATOM 598 C CA . ILE A 1 84 ? -4.411 0.492 13.964 1.00 98.12 84 ILE A CA 1
ATOM 599 C C . ILE A 1 84 ? -5.256 1.670 14.460 1.00 98.12 84 ILE A C 1
ATOM 601 O O . ILE A 1 84 ? -6.086 1.496 15.351 1.00 98.12 84 ILE A O 1
ATOM 605 N N . VAL A 1 85 ? -5.105 2.855 13.862 1.00 98.31 85 VAL A N 1
ATOM 606 C CA . VAL A 1 85 ? -5.912 4.037 14.203 1.00 98.31 85 VAL A CA 1
ATOM 607 C C . VAL A 1 85 ? -7.399 3.776 13.951 1.00 98.31 85 VAL A C 1
ATOM 609 O O . VAL A 1 85 ? -8.230 4.100 14.801 1.00 98.31 85 VAL A O 1
ATOM 612 N N . ALA A 1 86 ? -7.757 3.133 12.837 1.00 98.12 86 ALA A N 1
ATOM 613 C CA . ALA A 1 86 ? -9.137 2.747 12.553 1.00 98.12 86 ALA A CA 1
ATOM 614 C C . ALA A 1 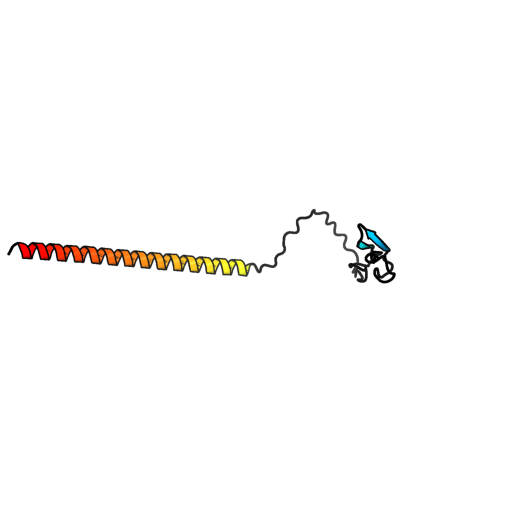86 ? -9.689 1.767 13.608 1.00 98.12 86 ALA A C 1
ATOM 616 O O . ALA A 1 86 ? -10.787 1.958 14.124 1.00 98.12 86 ALA A O 1
ATOM 617 N N . VAL A 1 87 ? -8.915 0.757 14.009 1.00 97.81 87 VAL A N 1
ATOM 618 C CA . VAL A 1 87 ? -9.329 -0.204 15.044 1.00 97.81 87 VAL A CA 1
ATOM 619 C C . VAL A 1 87 ? -9.485 0.471 16.405 1.00 97.81 87 VAL A C 1
ATOM 621 O O . VAL A 1 87 ? -10.468 0.214 17.104 1.00 97.81 87 VAL A O 1
ATOM 624 N N . ILE A 1 88 ? -8.562 1.359 16.785 1.00 97.81 88 ILE A N 1
ATOM 625 C CA . ILE A 1 88 ? -8.641 2.116 18.040 1.00 97.81 88 ILE A CA 1
ATOM 626 C C . ILE A 1 88 ? -9.875 3.015 18.032 1.00 97.81 88 ILE A C 1
ATOM 628 O O . ILE A 1 88 ? -10.657 2.980 18.979 1.00 97.81 88 ILE A O 1
ATOM 632 N N . THR A 1 89 ? -10.087 3.786 16.965 1.00 97.69 89 THR A N 1
ATOM 633 C CA . THR A 1 89 ? -11.247 4.682 16.852 1.00 97.69 89 THR A CA 1
ATOM 634 C C . THR A 1 89 ? -12.560 3.908 16.895 1.00 97.69 89 THR A C 1
ATOM 636 O O . THR A 1 89 ? -13.433 4.262 17.682 1.00 97.69 89 THR A O 1
ATOM 639 N N . VAL A 1 90 ? -12.688 2.800 16.159 1.00 97.56 90 VAL A N 1
ATOM 640 C CA . VAL A 1 90 ? -13.869 1.922 16.218 1.00 97.56 90 VAL A CA 1
ATOM 641 C C . VAL A 1 90 ? -14.062 1.355 17.622 1.00 97.56 90 VAL A C 1
ATOM 643 O O . VAL A 1 90 ? -15.166 1.419 18.156 1.00 97.56 90 VAL A O 1
ATOM 646 N N . SER A 1 91 ? -13.002 0.863 18.263 1.00 96.75 91 SER A N 1
ATOM 647 C CA . SER A 1 91 ? -13.071 0.302 19.618 1.00 96.75 91 SER A CA 1
ATOM 648 C C . SER A 1 91 ? -13.501 1.349 20.647 1.00 96.75 91 SER A C 1
ATOM 650 O O . SER A 1 91 ? -14.372 1.082 21.473 1.00 96.75 91 SER A O 1
ATOM 652 N N . VAL A 1 92 ? -12.950 2.564 20.578 1.00 97.06 92 VAL A N 1
ATOM 653 C CA . VAL A 1 92 ? -13.332 3.692 21.440 1.00 97.06 92 VAL A CA 1
ATOM 654 C C . VAL A 1 92 ? -14.780 4.100 21.176 1.00 97.06 92 VAL A C 1
ATOM 656 O O . VAL A 1 92 ? -15.544 4.249 22.129 1.00 97.06 92 VAL A O 1
ATOM 659 N N . CYS A 1 93 ? -15.190 4.214 19.911 1.00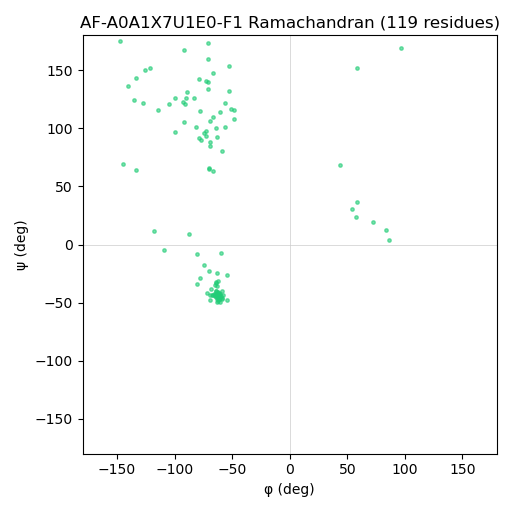 96.50 93 CYS A N 1
ATOM 660 C CA . CYS A 1 93 ? -16.567 4.516 19.523 1.00 96.50 93 CYS A CA 1
ATOM 661 C C . CYS A 1 93 ? -17.545 3.461 20.053 1.00 96.50 93 CYS A C 1
ATOM 663 O O . CYS A 1 93 ? -18.548 3.817 20.667 1.00 96.50 93 CYS A O 1
ATOM 665 N N . LEU A 1 94 ? -17.247 2.171 19.892 1.00 95.88 94 LEU A N 1
ATOM 666 C CA . LEU A 1 94 ? -18.076 1.075 20.397 1.00 95.88 94 LEU A CA 1
ATOM 667 C C . LEU A 1 94 ? -18.137 1.066 21.925 1.00 95.88 94 LEU A C 1
ATOM 669 O O . LEU A 1 94 ? -19.224 0.951 22.490 1.00 95.88 94 LEU A O 1
ATOM 673 N N . CYS A 1 95 ? -17.004 1.244 22.604 1.00 95.56 95 CYS A N 1
ATOM 674 C CA . CYS A 1 95 ? -16.950 1.378 24.058 1.00 95.56 95 CYS A CA 1
ATOM 675 C C . CYS A 1 95 ? -17.799 2.555 24.539 1.00 95.56 95 CYS A C 1
ATOM 677 O O . CYS A 1 95 ? -18.554 2.431 25.503 1.00 95.56 95 CYS A O 1
ATOM 679 N N . PHE A 1 96 ? -17.714 3.693 23.856 1.00 95.75 96 PHE A N 1
ATOM 680 C CA . PHE A 1 96 ? -18.463 4.889 24.201 1.00 95.75 96 PHE A CA 1
ATOM 681 C C . PHE A 1 96 ? -19.960 4.731 23.941 1.00 95.75 96 PHE A C 1
ATOM 683 O O . PHE A 1 96 ? -20.767 5.061 24.808 1.00 95.75 96 PHE A O 1
ATOM 690 N N . VAL A 1 97 ? -20.346 4.157 22.800 1.00 94.56 97 VAL A N 1
ATOM 691 C CA . VAL A 1 97 ? -21.742 3.828 22.483 1.00 94.56 97 VAL A CA 1
ATOM 692 C C . VAL A 1 97 ? -22.295 2.828 23.495 1.00 94.56 97 VAL A C 1
ATOM 694 O O . VAL A 1 97 ? -23.399 3.023 23.999 1.00 94.56 97 VAL A O 1
ATOM 697 N N . LYS A 1 98 ? -21.522 1.802 23.867 1.00 94.56 98 LYS A N 1
ATOM 698 C CA . LYS A 1 98 ? -21.915 0.828 24.890 1.00 94.56 98 LYS A CA 1
ATOM 699 C C . LYS A 1 98 ? -22.107 1.501 26.247 1.00 94.56 98 LYS A C 1
ATOM 701 O O . LYS A 1 98 ? -23.141 1.298 26.873 1.00 94.56 98 LYS A O 1
ATOM 706 N N . ARG A 1 99 ? -21.178 2.366 26.669 1.00 91.56 99 ARG A N 1
ATOM 707 C CA . ARG A 1 99 ? -21.307 3.149 27.911 1.00 91.56 99 ARG A CA 1
ATOM 708 C C . ARG A 1 99 ? -22.516 4.081 27.884 1.00 91.56 99 ARG A C 1
ATOM 710 O O . ARG A 1 99 ? -23.229 4.167 28.879 1.00 91.56 99 ARG A O 1
ATOM 717 N N . ARG A 1 100 ? -22.780 4.745 26.754 1.00 92.81 100 ARG A N 1
ATOM 718 C CA . ARG A 1 100 ? -23.971 5.588 26.568 1.00 92.81 100 ARG A CA 1
ATOM 719 C C . ARG A 1 100 ? -25.254 4.776 26.701 1.00 92.81 100 ARG A C 1
ATOM 721 O O . ARG A 1 100 ? -26.154 5.211 27.410 1.00 92.81 100 ARG A O 1
ATOM 728 N N . LYS A 1 101 ? -25.318 3.592 26.084 1.00 92.06 101 LYS A N 1
ATOM 729 C CA . LYS A 1 101 ? -26.467 2.689 26.212 1.00 92.06 101 LYS A CA 1
ATOM 730 C C . LYS A 1 101 ? -26.663 2.233 27.656 1.00 92.06 101 LYS A C 1
ATOM 732 O O . LYS A 1 101 ? -27.759 2.395 28.167 1.00 92.06 101 LYS A O 1
ATOM 737 N N . VAL A 1 102 ? -25.607 1.773 28.336 1.00 92.00 102 VAL A N 1
ATOM 738 C CA . VAL A 1 102 ? -25.662 1.386 29.762 1.00 92.00 102 VAL A CA 1
ATOM 739 C C . VAL A 1 102 ? -26.211 2.525 30.622 1.00 92.00 102 VAL A C 1
ATOM 741 O O . VAL A 1 102 ? -27.151 2.311 31.376 1.00 92.00 102 VAL A O 1
ATOM 744 N N . LYS A 1 103 ? -25.700 3.751 30.444 1.00 88.69 103 LYS A N 1
ATOM 745 C CA . LYS A 1 103 ? -26.185 4.925 31.182 1.00 88.69 103 LYS A CA 1
ATOM 746 C C . LYS A 1 103 ? -27.646 5.273 30.859 1.00 88.69 103 LYS A C 1
ATOM 748 O O . LYS A 1 103 ? -28.359 5.768 31.726 1.00 88.69 103 LYS A O 1
ATOM 753 N N . SER A 1 104 ? -28.092 5.023 29.626 1.00 91.06 104 SER A N 1
ATOM 754 C CA . SER A 1 104 ? -29.490 5.210 29.226 1.00 91.06 104 SER A CA 1
ATOM 755 C C . SER A 1 104 ? -30.408 4.154 29.840 1.00 91.06 104 SER A C 1
ATOM 757 O O . SER A 1 104 ? -31.478 4.517 30.310 1.00 91.06 104 SER A O 1
ATOM 759 N N . TYR A 1 105 ? -29.993 2.882 29.880 1.00 87.44 105 TYR A N 1
ATOM 760 C CA . TYR A 1 105 ? -30.766 1.807 30.512 1.00 87.44 105 TYR A CA 1
ATOM 761 C C . TYR A 1 105 ? -30.981 2.098 32.000 1.00 87.44 105 TYR A C 1
ATOM 763 O O . TYR A 1 105 ? -32.118 2.123 32.451 1.00 87.44 105 TYR A O 1
ATOM 771 N N . THR A 1 106 ? -29.918 2.447 32.733 1.00 90.56 106 THR A N 1
ATOM 772 C CA . THR A 1 106 ? -30.025 2.772 34.166 1.00 90.56 106 THR A CA 1
ATOM 773 C C . THR A 1 106 ? -30.879 4.007 34.441 1.00 90.56 106 THR A C 1
ATOM 775 O O . THR A 1 106 ? -31.539 4.079 35.471 1.00 90.56 106 THR A O 1
ATOM 778 N N . LYS A 1 107 ? -30.865 4.999 33.539 1.00 92.50 107 LYS A N 1
ATOM 779 C CA . LYS A 1 107 ? -31.698 6.197 33.689 1.00 92.50 107 LYS A CA 1
ATOM 780 C C . LYS A 1 107 ? -33.179 5.861 33.504 1.00 92.50 107 LYS A C 1
ATOM 782 O O . LYS A 1 107 ? -33.989 6.268 34.327 1.00 92.50 107 LYS A O 1
ATOM 787 N N . ASN A 1 108 ? -33.506 5.119 32.449 1.00 92.25 108 ASN A N 1
ATOM 788 C CA . ASN A 1 108 ? -34.881 4.728 32.153 1.00 92.25 108 ASN A CA 1
ATOM 789 C C . ASN A 1 108 ? -35.456 3.829 33.256 1.00 92.25 108 ASN A C 1
ATOM 791 O O . ASN A 1 108 ? -36.627 3.955 33.588 1.00 92.25 108 ASN A O 1
ATOM 795 N N . GLU A 1 109 ? -34.631 2.959 33.845 1.00 92.19 109 GLU A N 1
ATOM 796 C CA . GLU A 1 109 ? -35.050 2.093 34.951 1.00 92.19 109 GLU A CA 1
ATOM 797 C C . GLU A 1 109 ? -35.356 2.886 36.229 1.00 92.19 109 GLU A C 1
ATOM 799 O O . GLU A 1 109 ? -36.399 2.682 36.840 1.00 92.19 109 GLU A O 1
ATOM 804 N N . TYR A 1 110 ? -34.518 3.868 36.580 1.00 89.06 110 TYR A N 1
ATOM 805 C CA . TYR A 1 110 ? -34.793 4.769 37.705 1.00 89.06 110 TYR A CA 1
ATOM 806 C C . TYR A 1 110 ? -36.042 5.634 37.473 1.00 89.06 110 TYR A C 1
ATOM 808 O O . TYR A 1 110 ? -36.827 5.851 38.395 1.00 89.06 110 TYR A O 1
ATOM 816 N N . GLU A 1 111 ? -36.240 6.138 36.249 1.00 93.75 111 GLU A N 1
ATOM 817 C CA . GLU A 1 111 ? -37.452 6.889 35.898 1.00 93.75 111 GLU A CA 1
ATOM 818 C C . GLU A 1 111 ? -38.708 6.007 35.994 1.00 93.75 111 GLU A C 1
ATOM 820 O O . GLU A 1 111 ? -39.714 6.465 36.530 1.00 93.75 111 GLU A O 1
ATOM 825 N N . ALA A 1 112 ? -38.642 4.741 35.568 1.00 90.06 112 ALA A N 1
ATOM 826 C CA . ALA A 1 112 ? -39.749 3.795 35.704 1.00 90.06 112 ALA A CA 1
ATOM 827 C C . ALA A 1 112 ? -40.094 3.512 37.177 1.00 90.06 112 ALA A C 1
ATOM 829 O O . ALA A 1 112 ? -41.259 3.615 37.559 1.00 90.06 112 ALA A O 1
ATOM 830 N N . GLU A 1 113 ? -39.091 3.243 38.021 1.00 91.62 113 GLU A N 1
ATOM 831 C CA . GLU A 1 113 ? -39.311 2.974 39.451 1.00 91.62 113 GLU A CA 1
ATOM 832 C C . GLU A 1 113 ? -39.878 4.204 40.190 1.00 91.62 113 GLU A C 1
ATOM 834 O O . GLU A 1 113 ? -40.702 4.088 41.099 1.00 91.62 113 GLU A O 1
ATOM 839 N N . MET A 1 114 ? -39.463 5.412 39.793 1.00 90.12 114 MET A N 1
ATOM 840 C CA . MET A 1 114 ? -39.985 6.664 40.349 1.00 90.12 114 MET A CA 1
ATOM 841 C C . MET A 1 114 ? -41.449 6.917 39.967 1.00 90.12 114 MET A C 1
ATOM 843 O O . MET A 1 114 ? -42.209 7.407 40.802 1.00 90.12 114 MET A O 1
ATOM 847 N N . ILE A 1 115 ? -41.848 6.591 38.734 1.00 88.88 115 ILE A N 1
ATOM 848 C CA . ILE A 1 115 ? -43.238 6.726 38.271 1.00 88.88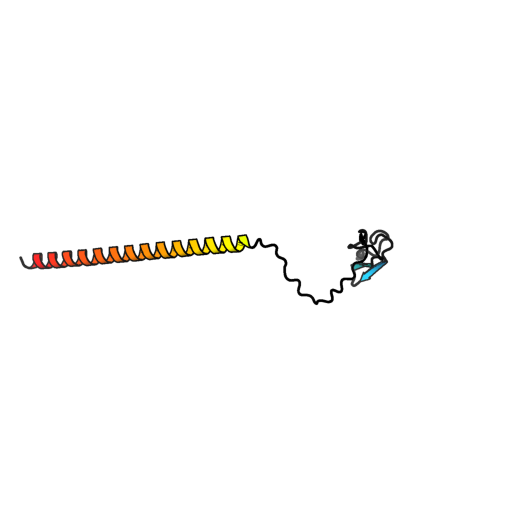 115 ILE A CA 1
ATOM 849 C C . ILE A 1 115 ? -44.145 5.738 39.017 1.00 88.88 115 ILE A C 1
ATOM 851 O O . ILE A 1 115 ? -45.190 6.146 39.517 1.00 88.88 115 ILE A O 1
ATOM 855 N N . GLU A 1 116 ? -43.712 4.487 39.202 1.00 90.62 116 GLU A N 1
ATOM 856 C CA . GLU A 1 116 ? -44.477 3.478 39.952 1.00 90.62 116 GLU A CA 1
ATOM 857 C C . GLU A 1 116 ? -44.754 3.916 41.405 1.00 90.62 116 GLU A C 1
ATOM 859 O O . GLU A 1 116 ? -45.862 3.758 41.920 1.00 90.62 116 GLU A O 1
ATOM 864 N N . LYS A 1 117 ? -43.776 4.548 42.072 1.00 87.69 117 LYS A N 1
ATOM 865 C CA . LYS A 1 117 ? -43.949 5.073 43.441 1.00 87.69 117 LYS A CA 1
ATOM 866 C C . LYS A 1 117 ? -44.877 6.288 43.528 1.00 87.69 117 LYS A C 1
ATOM 868 O O . LYS A 1 117 ? -45.401 6.553 44.610 1.00 87.69 117 LYS A O 1
ATOM 873 N N . LEU A 1 118 ? -45.056 7.035 42.439 1.00 90.81 118 LEU A N 1
ATOM 874 C CA . LEU A 1 118 ? -45.961 8.185 42.387 1.00 90.81 118 LEU A CA 1
ATOM 875 C C . LEU A 1 118 ? -47.420 7.765 42.187 1.00 90.81 118 LEU A C 1
ATOM 877 O O . LEU A 1 118 ? -48.297 8.408 42.749 1.00 90.81 118 LEU A O 1
ATOM 881 N N . GLU A 1 119 ? -47.685 6.690 41.444 1.00 90.62 119 GLU A N 1
ATOM 882 C CA . GLU A 1 119 ? -49.054 6.206 41.202 1.00 90.62 119 GLU A CA 1
ATOM 883 C C . GLU A 1 119 ? -49.678 5.491 42.416 1.00 90.62 119 GLU A C 1
ATOM 885 O O . GLU A 1 119 ? -50.897 5.355 42.497 1.00 90.62 119 GLU A O 1
ATOM 890 N N . MET A 1 120 ? -48.865 5.066 43.390 1.00 83.38 120 MET A N 1
ATOM 891 C CA . MET A 1 120 ? -49.321 4.414 44.627 1.00 83.38 120 MET A CA 1
ATOM 892 C C . MET A 1 120 ? -49.670 5.376 45.783 1.00 83.38 120 MET A C 1
ATOM 894 O O . MET A 1 120 ? -49.880 4.915 46.909 1.00 83.38 120 MET A O 1
ATOM 898 N N . LYS A 1 121 ? -49.721 6.692 45.555 1.00 67.50 121 LYS A N 1
ATOM 899 C CA . LYS A 1 121 ? -49.977 7.702 46.595 1.00 67.50 121 LYS A CA 1
ATOM 900 C C . LYS A 1 121 ? -51.155 8.604 46.258 1.00 67.50 121 LYS A C 1
ATOM 902 O O . LYS A 1 121 ? -51.861 8.977 47.222 1.00 67.50 121 LYS A O 1
#

Foldseek 3Di:
DPPPPQPDDPDVQQAPDPWDWDADPSDIATHEDPQFDDRRSPHGDPCPDDDPDDDPDDPDPPPPPPPPVVVVVVVVVVVVVVVVVVVVVVVVVVVVVVVVVVVVVVVVVVVVVVVVVVVVD

Organism: Amphimedon queenslandica (NCBI:txid400682)

Mean predicted aligned error: 18.52 Å

pLDDT: mean 79.56, std 16.96, range [35.81, 98.31]

Sequence (121 aa):
MCNNTILQDCEEDFCLNGATCQIVAGAYLCICSDGFTGPNCGTEIVVSSPIPTTSTTPPGSNKASSVNTWIIIIIALVVILMAIVAVITVSVCLCFVKRRKVKSYTKNEYEAEMIEKLEMK

InterPro domains:
  IPR000742 EGF-like domain [PF00008] (10-40)
  IPR000742 EGF-like domain [PS00022] (30-41)
  IPR000742 EGF-like domain [PS01186] (30-41)
  IPR000742 EGF-like domain [PS50026] (6-42)
  IPR000742 EGF-like domain [SM00181] (9-42)

Nearest PDB structures (foldseek):
  5ky8-assembly1_B  TM=9.244E-01  e=3.818E-03  Mus musculus
  2puq-assembly1_L  TM=8.472E-01  e=4.687E-03  Homo sapiens
  2flb-assembly1_L  TM=8.530E-01  e=4.377E-03  Homo sapiens
  5ub5-assembly1_B  TM=9.005E-01  e=7.565E-03  Homo sapiens
  5uk5-assembly1_A  TM=9.249E-01  e=1.499E-02  Rattus norvegicus